Protein AF-A0A973CB62-F1 (afdb_monomer_lite)

Radius of gyration: 17.03 Å; chains: 1; bounding box: 36×19×44 Å

Secondary structure (DSSP, 8-state):
-GGGTS------GGGSHHHHHTTSS--S-S------------TT--THHHHHHHHHHHHHHH--

Sequence (64 aa):
MANAGVAYCLIPELQIADELISGKLVKITEIHLTIPLYWHRWILLKGLYKQVSEQIIAAAKHTM

Structure (mmCIF, N/CA/C/O backbone):
data_AF-A0A973CB62-F1
#
_entry.id   AF-A0A973CB62-F1
#
loop_
_atom_site.group_PDB
_atom_site.id
_atom_site.type_symbol
_atom_site.label_atom_id
_atom_site.label_alt_id
_atom_site.label_comp_id
_atom_site.label_asym_id
_atom_site.label_entity_id
_atom_site.label_seq_id
_atom_site.pdbx_PDB_ins_code
_atom_site.Cartn_x
_atom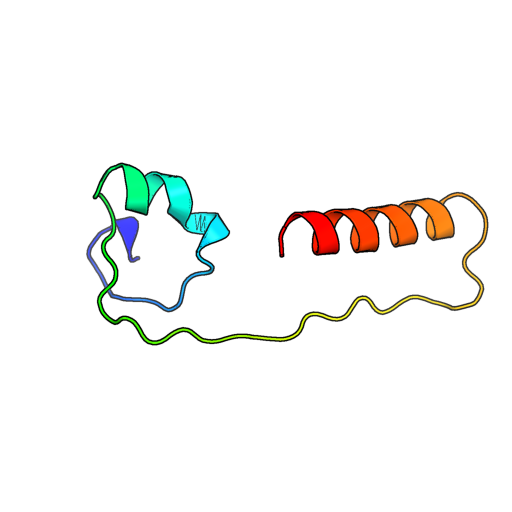_site.Cartn_y
_atom_site.Cartn_z
_atom_site.occupancy
_atom_site.B_iso_or_equiv
_atom_site.auth_seq_id
_atom_site.auth_comp_id
_atom_site.auth_asym_id
_atom_site.auth_atom_id
_atom_site.pdbx_PDB_model_num
ATOM 1 N N . MET A 1 1 ? -15.096 -6.914 4.606 1.00 80.00 1 MET A N 1
ATOM 2 C CA . MET A 1 1 ? -15.248 -7.485 5.965 1.00 80.00 1 MET A CA 1
ATOM 3 C C . MET A 1 1 ? -15.074 -6.412 7.032 1.00 80.00 1 MET A C 1
ATOM 5 O O . MET A 1 1 ? -16.032 -6.194 7.759 1.00 80.00 1 MET A O 1
ATOM 9 N N . ALA A 1 2 ? -13.954 -5.675 7.057 1.00 90.00 2 ALA A N 1
ATOM 10 C CA . ALA A 1 2 ? -13.763 -4.543 7.979 1.00 90.00 2 ALA A CA 1
ATOM 11 C C . ALA A 1 2 ? -14.859 -3.466 7.866 1.00 90.00 2 ALA A C 1
ATOM 13 O O . ALA A 1 2 ? -15.536 -3.181 8.844 1.00 90.00 2 ALA A O 1
ATOM 14 N N . ASN A 1 3 ? -15.154 -2.984 6.653 1.00 89.75 3 ASN A N 1
ATOM 15 C CA . ASN A 1 3 ? -16.239 -2.013 6.423 1.00 89.75 3 ASN A CA 1
ATOM 16 C C . ASN A 1 3 ? -17.650 -2.514 6.785 1.00 89.75 3 ASN A C 1
ATOM 18 O O . ASN A 1 3 ? -18.560 -1.705 6.923 1.00 89.75 3 ASN A O 1
ATOM 22 N N . ALA A 1 4 ? -17.843 -3.830 6.906 1.00 91.69 4 ALA A N 1
ATOM 23 C CA . ALA A 1 4 ? -19.112 -4.428 7.321 1.00 91.69 4 ALA A CA 1
ATOM 24 C C . ALA A 1 4 ? -19.157 -4.703 8.838 1.00 91.69 4 ALA A C 1
ATOM 26 O O . ALA A 1 4 ? -20.122 -5.287 9.316 1.00 91.69 4 ALA A O 1
ATOM 27 N N . GLY A 1 5 ? -18.102 -4.345 9.583 1.00 89.94 5 GLY A N 1
ATOM 28 C CA . GLY A 1 5 ? -17.995 -4.582 11.024 1.00 89.94 5 GLY A CA 1
ATOM 29 C C . GLY A 1 5 ? -17.805 -6.050 11.418 1.00 89.94 5 GLY A C 1
ATOM 30 O O . GLY A 1 5 ? -17.983 -6.395 12.579 1.00 89.94 5 GLY A O 1
ATOM 31 N N . VAL A 1 6 ? -17.461 -6.929 10.471 1.00 94.12 6 VAL A N 1
ATOM 32 C CA . VAL A 1 6 ? -17.436 -8.387 10.704 1.00 94.12 6 VAL A CA 1
ATOM 33 C C . VAL A 1 6 ? -16.097 -8.864 11.279 1.00 94.12 6 VAL A C 1
ATOM 35 O O . VAL A 1 6 ? -16.043 -9.895 11.941 1.00 94.12 6 VAL A O 1
ATOM 38 N N . ALA A 1 7 ? -15.005 -8.141 11.017 1.00 93.38 7 ALA A N 1
ATOM 39 C CA . ALA A 1 7 ? -13.659 -8.512 11.455 1.00 93.38 7 ALA A CA 1
ATOM 40 C C . ALA A 1 7 ? -12.698 -7.317 11.407 1.00 93.38 7 ALA A C 1
ATOM 42 O O . ALA A 1 7 ? -12.905 -6.384 10.630 1.00 93.38 7 ALA A O 1
ATOM 43 N N . TYR A 1 8 ? -11.604 -7.397 12.168 1.00 93.38 8 TYR A N 1
ATOM 44 C CA . TYR A 1 8 ? -10.425 -6.557 11.959 1.00 93.38 8 TYR A CA 1
ATOM 45 C C . TYR A 1 8 ? -9.486 -7.186 10.922 1.00 93.38 8 TYR A C 1
ATOM 47 O O . TYR A 1 8 ? -9.483 -8.404 10.733 1.00 93.38 8 TYR A O 1
ATOM 55 N N . CYS A 1 9 ? -8.701 -6.368 10.219 1.00 93.12 9 CYS A N 1
ATOM 56 C CA . CYS A 1 9 ? -7.815 -6.826 9.146 1.00 93.12 9 CYS A CA 1
ATOM 57 C C . CYS A 1 9 ? -6.538 -5.977 9.083 1.00 93.12 9 CYS A C 1
ATOM 59 O O . CYS A 1 9 ? -6.549 -4.812 9.474 1.00 93.12 9 CYS A O 1
ATOM 61 N N . LEU A 1 10 ? -5.470 -6.540 8.512 1.00 94.31 10 LEU A N 1
ATOM 62 C CA . LEU A 1 10 ? -4.351 -5.754 7.993 1.00 94.31 10 LEU A CA 1
ATOM 63 C C . LEU A 1 10 ? -4.757 -5.201 6.626 1.00 94.31 10 LEU A C 1
ATOM 65 O O . LEU A 1 10 ? -5.070 -5.973 5.719 1.00 94.31 10 LEU A O 1
ATOM 69 N N . ILE A 1 11 ? -4.790 -3.878 6.493 1.00 94.25 11 ILE A N 1
ATOM 70 C CA . ILE A 1 11 ? -5.215 -3.191 5.271 1.00 94.25 11 ILE A CA 1
ATOM 71 C C . ILE A 1 11 ? -4.199 -2.082 4.975 1.00 94.25 11 ILE A C 1
ATOM 73 O O . ILE A 1 11 ? -3.825 -1.367 5.906 1.00 94.25 11 ILE A O 1
ATOM 77 N N . PRO A 1 12 ? -3.737 -1.919 3.720 1.00 94.12 12 PRO A N 1
ATOM 78 C CA . PRO A 1 12 ? -2.908 -0.781 3.340 1.00 94.12 12 PRO A CA 1
ATOM 79 C C . PRO A 1 12 ? -3.612 0.538 3.664 1.00 94.12 12 PRO A C 1
ATOM 81 O O . PRO A 1 12 ? -4.748 0.747 3.244 1.00 94.12 12 PRO A O 1
ATOM 84 N N . GLU A 1 13 ? -2.932 1.445 4.363 1.00 92.31 13 GLU A N 1
ATOM 85 C CA . GLU A 1 13 ? -3.536 2.706 4.818 1.00 92.31 13 GLU A CA 1
ATOM 86 C C . GLU A 1 13 ? -4.100 3.539 3.666 1.00 92.31 13 GLU A C 1
ATOM 88 O O . GLU A 1 13 ? -5.185 4.102 3.782 1.00 92.31 13 GLU A O 1
ATOM 93 N N . LEU A 1 14 ? -3.415 3.524 2.517 1.00 92.50 14 LEU A N 1
ATOM 94 C CA . LEU A 1 14 ? -3.855 4.208 1.303 1.00 92.50 14 LEU A CA 1
ATOM 95 C C . LEU A 1 14 ? -5.259 3.776 0.848 1.00 92.50 14 LEU A C 1
ATOM 97 O O . LEU A 1 14 ? -5.986 4.578 0.275 1.00 92.50 14 LEU A O 1
ATOM 101 N N . GLN A 1 15 ? -5.651 2.521 1.091 1.00 93.25 15 GLN A N 1
ATOM 102 C CA . GLN A 1 15 ? -6.954 1.997 0.668 1.00 93.25 15 GLN A CA 1
ATOM 103 C C . GLN A 1 15 ? -8.103 2.394 1.595 1.00 93.25 15 GLN A C 1
ATOM 105 O O . GLN A 1 15 ? -9.252 2.250 1.193 1.00 93.25 15 GLN A O 1
ATOM 110 N N . ILE A 1 16 ? -7.804 2.835 2.820 1.00 95.19 16 ILE A N 1
ATOM 111 C CA . ILE A 1 16 ? -8.804 3.160 3.847 1.00 95.19 16 ILE A CA 1
ATOM 112 C C . ILE A 1 16 ? -8.671 4.595 4.363 1.00 95.19 16 ILE A C 1
ATOM 114 O O . ILE A 1 16 ? -9.177 4.911 5.438 1.00 95.19 16 ILE A O 1
ATOM 118 N N . ALA A 1 17 ? -7.961 5.460 3.634 1.00 94.81 17 ALA A N 1
ATOM 119 C CA . ALA A 1 17 ? -7.701 6.832 4.058 1.00 94.81 17 ALA A CA 1
ATOM 120 C C . ALA A 1 17 ? -9.010 7.593 4.336 1.00 94.81 17 ALA A C 1
ATOM 122 O O . ALA A 1 17 ? -9.153 8.206 5.393 1.00 94.81 17 ALA A O 1
ATOM 123 N N . ASP A 1 18 ? -9.996 7.473 3.446 1.00 96.38 18 ASP A N 1
ATOM 124 C CA . ASP A 1 18 ? -11.298 8.128 3.596 1.00 96.38 18 ASP A CA 1
ATOM 125 C C . ASP A 1 18 ? -12.113 7.537 4.755 1.00 96.38 18 ASP A C 1
ATOM 127 O O . ASP A 1 18 ? -12.776 8.264 5.500 1.00 96.38 18 ASP A O 1
ATOM 131 N N . GLU A 1 19 ? -12.062 6.221 4.964 1.00 96.31 19 GLU A N 1
ATOM 132 C CA . GLU A 1 19 ? -12.723 5.579 6.099 1.00 96.31 19 GLU A CA 1
ATOM 133 C C . GLU A 1 19 ? -12.103 5.942 7.446 1.00 96.31 19 GLU A C 1
ATOM 135 O O . GLU A 1 19 ? -12.834 6.061 8.429 1.00 96.31 19 GLU A O 1
ATOM 140 N N . LEU A 1 20 ? -10.786 6.144 7.493 1.00 95.06 20 LEU A N 1
ATOM 141 C CA . LEU A 1 20 ? -10.099 6.648 8.679 1.00 95.06 20 LEU A CA 1
ATOM 142 C C . LEU A 1 20 ? -10.478 8.110 8.951 1.00 95.06 20 LEU A C 1
ATOM 144 O O . LEU A 1 20 ? -10.803 8.449 10.086 1.00 95.06 20 LEU A O 1
ATOM 148 N N . ILE A 1 21 ? -10.500 8.962 7.917 1.00 96.94 21 ILE A N 1
ATOM 149 C CA . ILE A 1 21 ? -10.891 10.379 8.037 1.00 96.94 21 ILE A CA 1
ATOM 150 C C . ILE A 1 21 ? -12.349 10.512 8.490 1.00 96.94 21 ILE A C 1
ATOM 152 O O . ILE A 1 21 ? -12.662 11.318 9.363 1.00 96.94 21 ILE A O 1
ATOM 156 N N . SER A 1 22 ? -13.249 9.714 7.915 1.00 96.62 22 SER A N 1
ATOM 157 C CA . SER A 1 22 ? -14.675 9.721 8.267 1.00 96.62 22 SER A CA 1
ATOM 158 C C . SER A 1 22 ? -14.989 9.022 9.595 1.00 96.62 22 SER A C 1
ATOM 160 O O . SER A 1 22 ? -16.128 9.084 10.056 1.00 96.62 22 SER A O 1
ATOM 162 N N . GLY A 1 23 ? -14.013 8.342 10.208 1.00 95.12 23 GLY A N 1
ATOM 163 C CA . GLY A 1 23 ? -14.195 7.558 11.433 1.00 95.12 23 GLY A CA 1
ATOM 164 C C . GLY A 1 23 ? -14.990 6.262 11.240 1.00 95.12 23 GLY A C 1
ATOM 165 O O . GLY A 1 23 ? -15.348 5.606 12.217 1.00 95.12 23 GLY A O 1
ATOM 166 N N . LYS A 1 24 ? -15.274 5.871 9.991 1.00 95.38 24 LYS A N 1
ATOM 167 C CA . LYS A 1 24 ? -15.938 4.603 9.657 1.00 95.38 24 LYS A CA 1
ATOM 168 C C . LYS A 1 24 ? -15.062 3.398 10.002 1.00 95.38 24 LYS A C 1
ATOM 170 O O . LYS A 1 24 ? -15.582 2.346 10.368 1.00 95.38 24 LYS A O 1
ATOM 175 N N . LEU A 1 25 ? -13.746 3.554 9.882 1.00 96.12 25 LEU A N 1
ATOM 176 C CA . LEU A 1 25 ? -12.752 2.614 10.386 1.00 96.12 25 LEU A CA 1
ATOM 177 C C . LEU A 1 25 ? -11.861 3.320 11.409 1.00 96.12 25 LEU A C 1
ATOM 179 O O . LEU A 1 25 ? -11.637 4.524 11.333 1.00 96.12 25 LEU A O 1
ATOM 183 N N . VAL A 1 26 ? -11.333 2.550 12.357 1.00 95.06 26 VAL A N 1
ATOM 184 C CA . VAL A 1 26 ? -10.415 3.037 13.394 1.00 95.06 26 VAL A CA 1
ATOM 185 C C . VAL A 1 26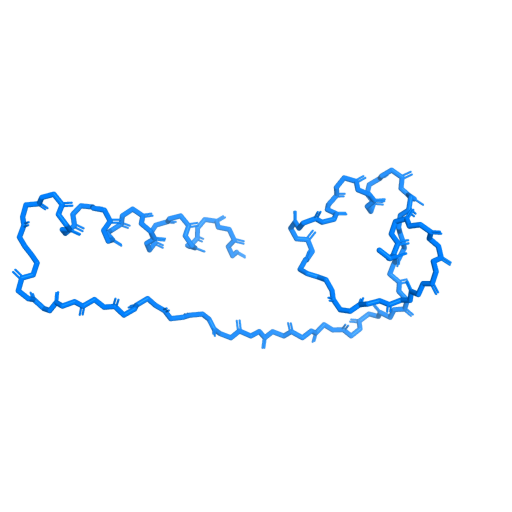 ? -9.187 2.138 13.470 1.00 95.06 26 VAL A C 1
ATOM 187 O O . VAL A 1 26 ? -9.275 0.932 13.216 1.00 95.06 26 VAL A O 1
ATOM 190 N N . LYS A 1 27 ? -8.035 2.710 13.832 1.00 94.56 27 LYS A N 1
ATOM 191 C CA . LYS A 1 27 ? -6.828 1.924 14.107 1.00 94.56 27 LYS A CA 1
ATOM 192 C C . LYS A 1 27 ? -6.985 1.212 15.450 1.00 94.56 27 LYS A C 1
ATOM 194 O O . LYS A 1 27 ? -7.341 1.824 16.451 1.00 94.56 27 LYS A O 1
ATOM 199 N N . ILE A 1 28 ? -6.721 -0.092 15.463 1.00 94.38 28 ILE A N 1
ATOM 200 C CA . ILE A 1 28 ? -6.797 -0.927 16.677 1.00 94.38 28 ILE A CA 1
ATOM 201 C C . ILE A 1 28 ? -5.456 -0.918 17.430 1.00 94.38 28 ILE A C 1
ATOM 203 O O . ILE A 1 28 ? -5.398 -1.208 18.622 1.00 94.38 28 ILE A O 1
ATOM 207 N N . THR A 1 29 ? -4.365 -0.592 16.737 1.00 94.75 29 THR A N 1
ATOM 208 C CA . THR A 1 29 ? -3.008 -0.536 17.282 1.00 94.75 29 THR A CA 1
ATOM 209 C C . THR A 1 29 ? -2.171 0.485 16.513 1.00 94.75 29 THR A C 1
ATOM 211 O O . THR A 1 29 ? -2.453 0.760 15.348 1.00 94.75 29 THR A O 1
ATOM 214 N N . GLU A 1 30 ? -1.119 0.993 17.155 1.00 94.12 30 GLU A N 1
ATOM 215 C CA . GLU A 1 30 ? -0.095 1.859 16.549 1.00 94.12 30 GLU A CA 1
ATOM 216 C C . GLU A 1 30 ? 1.033 1.060 15.867 1.00 94.12 30 GLU A C 1
ATOM 218 O O . GLU A 1 30 ? 1.999 1.628 15.357 1.00 94.12 30 GLU A O 1
ATOM 223 N N . ILE A 1 31 ? 0.955 -0.275 15.873 1.00 94.50 31 ILE A N 1
ATOM 224 C CA . ILE A 1 31 ? 1.927 -1.137 15.195 1.00 94.50 31 ILE A CA 1
ATOM 225 C C . ILE A 1 31 ? 1.616 -1.172 13.696 1.00 94.50 31 ILE A C 1
ATOM 227 O O . ILE A 1 31 ? 0.498 -1.490 13.292 1.00 94.50 31 ILE A O 1
ATOM 231 N N . HIS A 1 32 ? 2.638 -0.923 12.878 1.00 92.50 32 HIS A N 1
ATOM 232 C CA . HIS A 1 32 ? 2.541 -0.931 11.420 1.00 92.50 32 HIS A CA 1
ATOM 233 C C . HIS A 1 32 ? 3.443 -2.019 10.826 1.00 92.50 32 HIS A C 1
ATOM 235 O O . HIS A 1 32 ? 4.528 -2.298 11.341 1.00 92.50 32 HIS A O 1
ATOM 241 N N . LEU A 1 33 ? 2.992 -2.629 9.728 1.00 94.69 33 LEU A N 1
ATOM 242 C CA . LEU A 1 33 ? 3.768 -3.600 8.960 1.00 94.69 33 LEU A CA 1
ATOM 243 C C . LEU A 1 33 ? 4.264 -2.954 7.665 1.00 94.69 33 LEU A C 1
ATOM 245 O O . LEU A 1 33 ? 3.476 -2.684 6.761 1.00 94.69 33 LEU A O 1
ATOM 249 N N . THR A 1 34 ? 5.576 -2.765 7.557 1.00 93.81 34 THR A N 1
ATOM 250 C CA . THR A 1 34 ? 6.213 -2.266 6.334 1.00 93.81 34 THR A CA 1
ATOM 251 C C . THR A 1 34 ? 6.656 -3.435 5.463 1.00 93.81 34 THR A C 1
ATOM 253 O O . THR A 1 34 ? 7.475 -4.252 5.883 1.00 93.81 34 THR A O 1
ATOM 256 N N . ILE A 1 35 ? 6.139 -3.500 4.233 1.00 92.94 35 ILE A N 1
ATOM 257 C CA . ILE A 1 35 ? 6.502 -4.524 3.245 1.00 92.94 35 ILE A CA 1
ATOM 258 C C . ILE A 1 35 ? 7.214 -3.840 2.069 1.00 92.94 35 ILE A C 1
ATOM 260 O O . ILE A 1 35 ? 6.613 -2.972 1.433 1.00 92.94 35 ILE A O 1
ATOM 264 N N . PRO A 1 36 ? 8.470 -4.203 1.747 1.00 93.00 36 PRO A N 1
ATOM 265 C CA . PRO A 1 36 ? 9.155 -3.649 0.585 1.00 93.00 36 PRO A CA 1
ATOM 266 C C . PRO A 1 36 ? 8.517 -4.161 -0.713 1.00 93.00 36 PRO A C 1
ATOM 268 O O . PRO A 1 36 ? 8.268 -5.357 -0.869 1.00 93.00 36 PRO A O 1
ATOM 271 N N . LEU A 1 37 ? 8.280 -3.254 -1.662 1.00 93.25 37 LEU A N 1
ATOM 272 C CA . LEU A 1 37 ? 7.769 -3.581 -2.993 1.00 93.25 37 LEU A CA 1
ATOM 273 C C . LEU A 1 37 ? 8.890 -3.517 -4.031 1.00 93.25 37 LEU A C 1
ATOM 275 O O . LEU A 1 37 ? 9.745 -2.632 -3.992 1.00 93.25 37 LEU A O 1
ATOM 279 N N . TYR A 1 38 ? 8.854 -4.438 -4.993 1.00 93.62 38 TYR A N 1
ATOM 280 C CA . TYR A 1 38 ? 9.843 -4.539 -6.062 1.00 93.62 38 TYR A CA 1
ATOM 281 C C . TYR A 1 38 ? 9.157 -4.557 -7.424 1.00 93.62 38 TYR A C 1
ATOM 283 O O . TYR A 1 38 ? 8.162 -5.251 -7.629 1.00 93.62 38 TYR A O 1
ATOM 291 N N . TRP A 1 39 ? 9.723 -3.817 -8.376 1.00 93.12 39 TRP A N 1
ATOM 292 C CA . TRP A 1 39 ? 9.305 -3.854 -9.773 1.00 93.12 39 TRP A CA 1
ATOM 293 C C . TRP A 1 39 ? 10.326 -4.635 -10.599 1.00 93.12 39 TRP A C 1
ATOM 295 O O . TRP A 1 39 ? 11.444 -4.173 -10.839 1.00 93.12 39 TRP A O 1
ATOM 305 N N . HIS A 1 40 ? 9.934 -5.825 -11.045 1.00 92.00 40 HIS A N 1
ATOM 306 C CA . HIS A 1 40 ? 10.764 -6.664 -11.899 1.00 92.00 40 HIS A CA 1
ATOM 307 C C . HIS A 1 40 ? 10.495 -6.350 -13.370 1.00 92.00 40 HIS A C 1
ATOM 309 O O . HIS A 1 40 ? 9.353 -6.356 -13.824 1.00 92.00 40 HIS A O 1
ATOM 31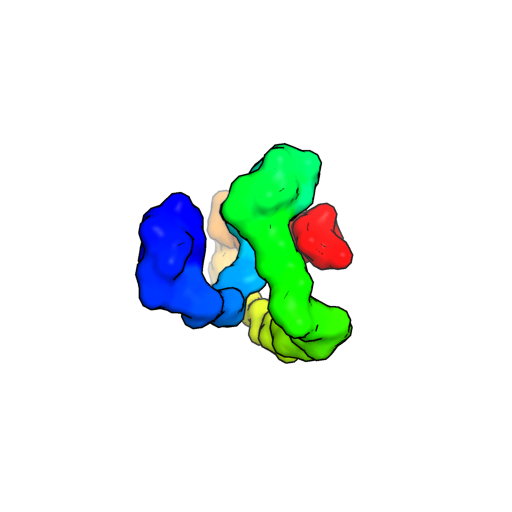5 N N . ARG A 1 41 ? 11.564 -6.099 -14.134 1.00 87.25 41 ARG A N 1
ATOM 316 C CA . ARG A 1 41 ? 11.480 -5.781 -15.563 1.00 87.25 41 ARG A CA 1
ATOM 317 C C . ARG A 1 41 ? 12.582 -6.463 -16.356 1.00 87.25 41 ARG A C 1
ATOM 319 O O . ARG A 1 41 ? 13.683 -6.677 -15.854 1.00 87.25 41 ARG A O 1
ATOM 326 N N . TRP A 1 42 ? 12.312 -6.707 -17.631 1.00 85.75 42 TRP A N 1
ATOM 327 C CA . TRP A 1 42 ? 13.323 -7.181 -18.569 1.00 85.75 42 TRP A CA 1
ATOM 328 C C . TRP A 1 42 ? 14.305 -6.051 -18.915 1.00 85.75 42 TRP A C 1
ATOM 330 O O . TRP A 1 42 ? 13.909 -4.912 -19.169 1.00 85.75 42 TRP A O 1
ATOM 340 N N . ILE A 1 43 ? 15.604 -6.360 -18.942 1.00 74.75 43 ILE A N 1
ATOM 341 C CA . ILE A 1 43 ? 16.660 -5.370 -19.218 1.00 74.75 43 ILE A CA 1
ATOM 342 C C . ILE A 1 43 ? 16.599 -4.831 -20.657 1.00 74.75 43 ILE A C 1
ATOM 344 O O . ILE A 1 43 ? 16.941 -3.674 -20.888 1.00 74.75 43 ILE A O 1
ATOM 348 N N . LEU A 1 44 ? 16.104 -5.629 -21.612 1.00 79.44 44 LEU A N 1
ATOM 349 C CA . LEU A 1 44 ? 16.035 -5.267 -23.035 1.00 79.44 44 LEU A CA 1
ATOM 350 C C . LEU A 1 44 ? 14.830 -4.388 -23.412 1.00 79.44 44 LEU A C 1
ATOM 352 O O . LEU A 1 44 ? 14.604 -4.140 -24.597 1.00 79.44 44 LEU A O 1
ATOM 356 N N . LEU A 1 45 ? 14.054 -3.901 -22.439 1.00 73.00 45 LEU A N 1
ATOM 357 C CA . LEU A 1 45 ? 12.908 -3.036 -22.721 1.00 73.00 45 LEU 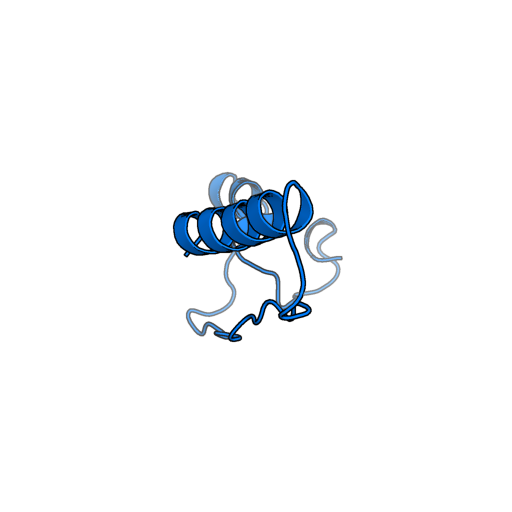A CA 1
ATOM 358 C C . LEU A 1 45 ? 13.381 -1.708 -23.334 1.00 73.00 45 LEU A C 1
ATOM 360 O O . LEU A 1 45 ? 14.127 -0.945 -22.716 1.00 73.00 45 LEU A O 1
ATOM 364 N N . LYS A 1 46 ? 12.923 -1.430 -24.557 1.00 79.38 46 LYS A N 1
ATOM 365 C CA . LYS A 1 46 ? 13.159 -0.183 -25.298 1.00 79.38 46 LYS A CA 1
ATOM 366 C C . LYS A 1 46 ? 11.833 0.517 -25.590 1.00 79.38 46 LYS A C 1
ATOM 368 O O . LYS A 1 46 ? 10.771 -0.104 -25.553 1.00 79.38 46 LYS A O 1
ATOM 373 N N . GLY A 1 47 ? 11.911 1.813 -25.888 1.00 85.56 47 GLY A N 1
ATOM 374 C CA . GLY A 1 47 ? 10.747 2.625 -26.245 1.00 85.56 47 GLY A CA 1
ATOM 375 C C . GLY A 1 47 ? 9.698 2.656 -25.132 1.00 85.56 47 GLY A C 1
ATOM 376 O O . GLY A 1 47 ? 10.033 2.888 -23.968 1.00 85.56 47 GLY A O 1
ATOM 377 N N . LEU A 1 48 ? 8.445 2.378 -25.494 1.00 87.69 48 LEU A N 1
ATOM 378 C CA . LEU A 1 48 ? 7.277 2.486 -24.618 1.00 87.69 48 LEU A CA 1
ATOM 379 C C . LEU A 1 48 ? 7.420 1.706 -23.303 1.00 87.69 48 LEU A C 1
ATOM 381 O O . LEU A 1 48 ? 7.086 2.214 -22.239 1.00 87.69 48 LEU A O 1
ATOM 385 N N . TYR A 1 49 ? 7.971 0.493 -23.340 1.00 88.19 49 TYR A N 1
ATOM 386 C CA . TYR A 1 49 ? 8.098 -0.331 -22.136 1.00 88.19 49 TYR A CA 1
ATOM 387 C C . TYR A 1 49 ? 9.041 0.264 -21.086 1.00 88.19 49 TYR A C 1
ATOM 389 O O . TYR A 1 49 ? 8.814 0.108 -19.886 1.00 88.19 49 TYR A O 1
ATOM 397 N N . LYS A 1 50 ? 10.098 0.958 -21.529 1.00 89.56 50 LYS A N 1
ATOM 398 C CA . LYS A 1 50 ? 10.996 1.676 -20.622 1.00 89.56 50 LYS A CA 1
ATOM 399 C C . LYS A 1 50 ? 10.248 2.834 -19.961 1.00 89.56 50 LYS A C 1
ATOM 401 O O . LYS A 1 50 ? 10.304 2.954 -18.744 1.00 89.56 50 LYS A O 1
ATOM 406 N N . GLN A 1 51 ? 9.494 3.602 -20.748 1.00 92.56 51 GLN A N 1
ATOM 407 C CA . GLN A 1 51 ? 8.707 4.731 -20.249 1.00 92.56 51 GLN A CA 1
ATOM 408 C C . GLN A 1 51 ? 7.656 4.278 -19.231 1.00 92.56 51 GLN A C 1
ATOM 410 O O . GLN A 1 51 ? 7.578 4.842 -18.148 1.00 92.56 51 GLN A O 1
ATOM 415 N N . VAL A 1 52 ? 6.905 3.212 -19.523 1.00 92.50 52 VAL A N 1
ATOM 416 C CA . VAL A 1 52 ? 5.931 2.639 -18.577 1.00 92.50 52 VAL A CA 1
ATOM 417 C C . VAL A 1 52 ? 6.620 2.202 -17.287 1.00 92.50 52 VAL A C 1
ATOM 419 O O . VAL A 1 52 ? 6.159 2.528 -16.198 1.00 92.50 52 VAL A O 1
ATOM 422 N N . SER A 1 53 ? 7.758 1.513 -17.393 1.00 92.75 53 SER A N 1
ATOM 423 C CA . SER A 1 53 ? 8.516 1.097 -16.214 1.00 92.75 53 SER A CA 1
ATOM 424 C C . SER A 1 53 ? 9.005 2.282 -15.379 1.00 92.75 53 SER A C 1
ATOM 426 O O . SER A 1 53 ? 9.021 2.187 -14.155 1.00 92.75 53 SER A O 1
ATOM 428 N N . GLU A 1 54 ? 9.435 3.370 -16.014 1.00 92.19 54 GLU A N 1
ATOM 429 C CA . GLU A 1 54 ? 9.851 4.593 -15.323 1.00 92.19 54 GLU A CA 1
ATOM 430 C C . GLU A 1 54 ? 8.666 5.254 -14.616 1.00 92.19 54 GLU A C 1
ATOM 432 O O . GLU A 1 54 ? 8.809 5.668 -13.469 1.00 92.19 54 GLU A O 1
ATOM 437 N N . GLN A 1 55 ? 7.486 5.271 -15.244 1.00 94.62 55 GLN A N 1
ATOM 438 C CA . GLN A 1 55 ? 6.264 5.801 -14.636 1.00 94.62 55 GLN A CA 1
ATOM 439 C C . GLN A 1 55 ? 5.791 4.969 -13.442 1.00 94.62 55 GLN A C 1
ATOM 441 O O . GLN A 1 55 ? 5.412 5.540 -12.426 1.00 94.62 55 GLN A O 1
ATOM 446 N N . ILE A 1 56 ? 5.875 3.637 -13.508 1.00 94.12 56 ILE A N 1
ATOM 447 C CA . ILE A 1 56 ? 5.539 2.764 -12.371 1.00 94.12 56 ILE A CA 1
ATOM 448 C C . ILE A 1 56 ? 6.455 3.058 -11.177 1.00 94.12 56 ILE A C 1
ATOM 450 O O . ILE A 1 56 ? 5.981 3.210 -10.053 1.00 94.12 56 ILE A O 1
ATOM 454 N N . ILE A 1 57 ? 7.765 3.190 -11.417 1.00 93.44 57 ILE A N 1
ATOM 455 C CA . ILE A 1 57 ? 8.733 3.520 -10.361 1.00 93.44 57 ILE A CA 1
ATOM 456 C C . ILE A 1 57 ? 8.486 4.933 -9.815 1.00 93.44 57 ILE A C 1
ATOM 458 O O . ILE A 1 57 ? 8.583 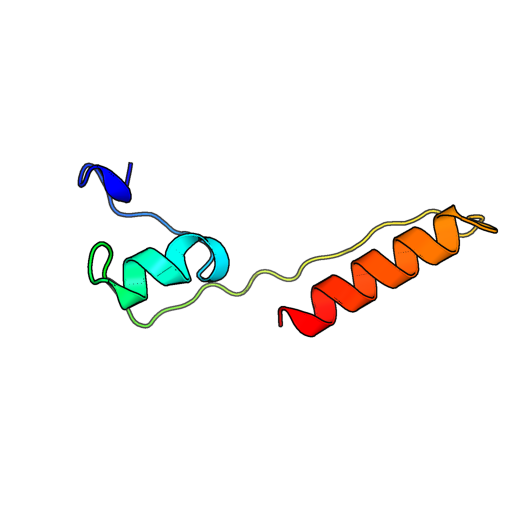5.144 -8.608 1.00 93.44 57 ILE A O 1
ATOM 462 N N . ALA A 1 58 ? 8.177 5.903 -10.678 1.00 94.81 58 ALA A N 1
ATOM 463 C CA . ALA A 1 58 ? 7.885 7.272 -10.266 1.00 94.81 58 ALA A CA 1
ATOM 464 C C . ALA A 1 58 ? 6.613 7.351 -9.408 1.00 94.81 58 ALA A C 1
ATOM 466 O O . ALA A 1 58 ? 6.639 7.963 -8.343 1.00 94.81 58 ALA A O 1
ATOM 467 N N . ALA A 1 59 ? 5.539 6.676 -9.826 1.00 94.38 59 ALA A N 1
ATOM 468 C CA . ALA A 1 59 ? 4.294 6.595 -9.072 1.00 94.38 59 ALA A CA 1
ATOM 469 C C . ALA A 1 59 ? 4.517 5.948 -7.697 1.00 94.38 59 ALA A C 1
ATOM 471 O O . ALA A 1 59 ? 4.106 6.508 -6.686 1.00 94.38 59 ALA A O 1
ATOM 472 N N . ALA A 1 60 ? 5.256 4.834 -7.640 1.00 92.12 60 ALA A N 1
ATOM 473 C CA . ALA A 1 60 ? 5.583 4.171 -6.379 1.00 92.12 60 ALA A CA 1
ATOM 474 C C . ALA A 1 60 ? 6.358 5.077 -5.404 1.00 92.12 60 ALA A C 1
ATOM 476 O O . ALA A 1 60 ? 6.117 5.018 -4.205 1.00 92.12 60 ALA A O 1
ATOM 477 N N . LYS A 1 61 ? 7.255 5.941 -5.904 1.00 90.19 61 LYS A N 1
ATOM 478 C CA . LYS A 1 61 ? 8.001 6.903 -5.073 1.00 90.19 61 LYS A CA 1
ATOM 479 C C . LYS A 1 61 ? 7.160 8.073 -4.570 1.00 90.19 61 LYS A C 1
ATOM 481 O O . LYS A 1 61 ? 7.500 8.631 -3.541 1.00 90.19 61 LYS A O 1
ATOM 486 N N . HIS A 1 62 ? 6.125 8.477 -5.304 1.00 85.06 62 HIS A N 1
ATOM 487 C CA . HIS A 1 62 ? 5.240 9.568 -4.885 1.00 85.06 62 HIS A CA 1
ATOM 488 C C . HIS A 1 62 ? 4.254 9.123 -3.793 1.00 85.06 62 HIS A C 1
ATOM 490 O O . HIS A 1 62 ? 3.710 9.947 -3.066 1.00 85.06 62 HIS A O 1
ATOM 496 N N . THR A 1 63 ? 3.967 7.825 -3.717 1.00 70.88 63 THR A N 1
ATOM 497 C CA . THR A 1 63 ? 3.012 7.252 -2.758 1.00 70.88 63 TH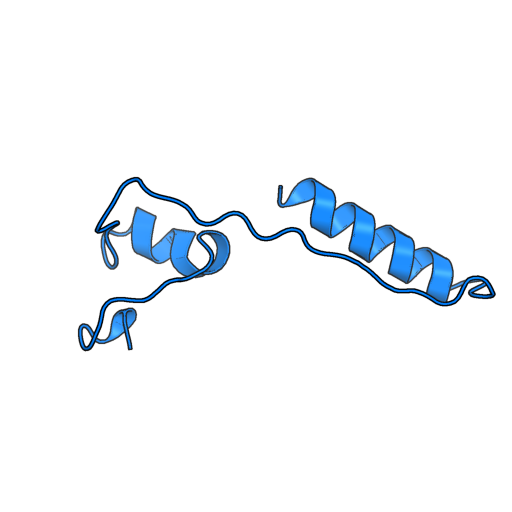R A CA 1
ATOM 498 C C . THR A 1 63 ? 3.682 6.732 -1.474 1.00 70.88 63 THR A C 1
ATOM 500 O O . THR A 1 63 ? 2.974 6.315 -0.562 1.00 70.88 63 THR A O 1
ATOM 503 N N . MET A 1 64 ? 5.020 6.759 -1.395 1.00 57.88 64 MET A N 1
ATOM 504 C CA . MET A 1 64 ? 5.797 6.543 -0.161 1.00 57.88 64 MET A CA 1
ATOM 505 C C . MET A 1 64 ? 5.979 7.850 0.603 1.00 57.88 64 MET A C 1
ATOM 507 O O . MET A 1 64 ? 5.939 7.783 1.849 1.00 57.88 64 MET A O 1
#

pLDDT: mean 90.76, std 6.96, range [57.88, 96.94]

Foldseek 3Di:
DQLVVPDDDQDDCVVCVVCCVVVSHDDPDPDDDDDDDDDDDDPPDDDPRVVVSVVVVVVVVVVD